Protein AF-A0A9W7L4K6-F1 (afdb_monomer)

Sequence (104 aa):
YALKKFSAYISWRIKSNVEELLSEGQSSDLSTEFLEGAVYWHGVDTLGRPILWENFGAMDFRNFDSARKIRFYILLFEAVYKVMPEGVTQFTVVADSKSLPYAR

InterPro domains:
  IPR001251 CRAL-TRIO lipid binding domain [PF00650] (37-102)
  IPR001251 CRAL-TRIO lipid binding domain [cd00170] (33-102)
  IPR036865 CRAL-TRIO lipid binding domain superfamily [G3DSA:3.40.525.10] (1-103)
  IPR036865 CRAL-TRIO lipid binding domain superfamily [SSF52087] (33-102)

Mean predicted aligned error: 5.85 Å

Organism: NCBI:txid2557542

Foldseek 3Di:
DVVVVVVVVVVVCVVLVLVVLLVCVVDPPLVVVVVLVQWDWDDADPVRAIEIEGEPLSDDPVPDDPSSVVSSVSNRVVVVVVVRPPPDDDHHYDYHCPNPDPDD

Radius of gyration: 15.49 Å; Cα contacts (8 Å, |Δi|>4): 94; chains: 1; bounding box: 44×34×39 Å

Solvent-accessible surface area (backbone atoms only — not comparable to full-atom values): 6311 Å² total; per-residue (Å²): 112,68,66,60,52,53,52,51,50,53,53,47,43,61,76,65,41,46,72,58,48,66,71,50,67,81,48,74,78,64,47,57,61,57,72,53,64,21,53,47,80,63,67,58,49,101,83,66,24,48,25,36,40,33,36,49,59,57,48,64,74,90,78,62,52,66,69,61,50,52,53,53,49,51,54,57,51,58,54,47,64,79,68,50,55,90,96,52,90,60,68,45,7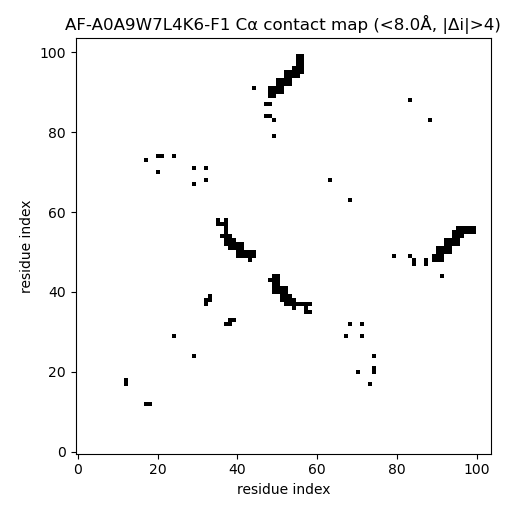9,48,73,46,62,91,56,53,77,78,88,125

Nearest PDB structures (foldseek):
  3pg7-assembly2_B  TM=8.564E-01  e=2.147E-02  Homo sapiens
  3p7z-assembly1_B  TM=7.579E-01  e=1.121E-02  Homo sapiens
  1oiz-assembly2_B  TM=6.206E-01  e=3.612E-02  Homo sapiens
  7wwg-assembly1_A  TM=7.875E-01  e=1.836E-01  Saccharomyces cerevisiae S288C
  6zpd-assembly1_A  TM=5.891E-01  e=1.326E-01  Homo sapiens

Structure (mmCIF, N/CA/C/O backbone):
data_AF-A0A9W7L4K6-F1
#
_entry.id   AF-A0A9W7L4K6-F1
#
loop_
_atom_site.group_PDB
_atom_site.id
_atom_site.type_symbol
_atom_site.label_atom_id
_atom_site.label_alt_id
_atom_site.label_comp_id
_atom_site.label_asym_id
_atom_site.label_entity_id
_atom_site.label_seq_id
_atom_site.pdbx_PDB_ins_code
_atom_site.Cartn_x
_atom_site.Cartn_y
_atom_site.Cartn_z
_atom_site.occupancy
_atom_site.B_iso_or_equiv
_atom_site.auth_seq_id
_atom_site.auth_comp_id
_atom_site.auth_asym_id
_atom_site.auth_atom_id
_atom_site.pdbx_PDB_model_num
ATOM 1 N N . TYR A 1 1 ? 0.138 12.944 20.968 1.00 81.00 1 TYR A N 1
ATOM 2 C CA . TYR A 1 1 ? 0.602 11.891 20.033 1.00 81.00 1 TYR A CA 1
ATOM 3 C C . TYR A 1 1 ? -0.298 11.773 18.801 1.00 81.00 1 TYR A C 1
ATOM 5 O O . TYR A 1 1 ? 0.207 11.968 17.702 1.00 81.00 1 TYR A O 1
ATOM 13 N N . ALA A 1 2 ? -1.611 11.545 18.957 1.00 91.50 2 ALA A N 1
ATOM 14 C CA . ALA A 1 2 ? -2.559 11.435 17.836 1.00 91.50 2 ALA A CA 1
ATOM 15 C C . ALA A 1 2 ? -2.558 12.657 16.893 1.00 91.50 2 ALA A C 1
ATOM 17 O O . ALA A 1 2 ? -2.399 12.491 15.688 1.00 91.50 2 ALA A O 1
ATOM 18 N N . LEU A 1 3 ? -2.601 13.880 17.439 1.00 94.75 3 LEU A N 1
ATOM 19 C CA . LEU A 1 3 ? -2.553 15.122 16.650 1.00 94.75 3 LEU A CA 1
ATOM 20 C C . LEU A 1 3 ? -1.313 15.212 15.741 1.00 94.75 3 LEU A C 1
ATOM 22 O O . LEU A 1 3 ? -1.416 15.601 14.583 1.00 94.75 3 LEU A O 1
ATOM 26 N N . LYS A 1 4 ? -0.143 14.796 16.243 1.00 96.00 4 LYS A N 1
ATOM 27 C CA . LYS A 1 4 ? 1.112 14.803 15.475 1.00 96.00 4 LYS A CA 1
ATOM 28 C C . LYS A 1 4 ? 1.049 13.834 14.294 1.00 96.00 4 LYS A C 1
ATOM 30 O O . LYS A 1 4 ? 1.512 14.171 13.212 1.00 96.00 4 LYS A O 1
ATOM 35 N N . LYS A 1 5 ? 0.462 12.649 14.494 1.00 93.69 5 LYS A N 1
ATOM 36 C CA . LYS A 1 5 ? 0.254 11.676 13.412 1.00 93.69 5 LYS A CA 1
ATOM 37 C C . LYS A 1 5 ? -0.720 12.201 12.366 1.00 93.69 5 LYS A C 1
ATOM 39 O O . LYS A 1 5 ? -0.433 12.102 11.181 1.00 93.69 5 LYS A O 1
ATOM 44 N N . PHE A 1 6 ? -1.827 12.790 12.807 1.00 95.25 6 PHE A N 1
ATOM 45 C CA . PHE A 1 6 ? -2.833 13.344 11.908 1.00 95.25 6 PHE A CA 1
ATOM 46 C C . PHE A 1 6 ? -2.275 14.500 11.067 1.00 95.25 6 PHE A C 1
ATOM 48 O O . PHE A 1 6 ? -2.421 14.508 9.850 1.00 95.25 6 PHE A O 1
ATOM 55 N N . SER A 1 7 ? -1.538 15.422 11.694 1.00 96.62 7 SER A N 1
ATOM 56 C CA . SER A 1 7 ? -0.847 16.503 10.986 1.00 96.62 7 SER A CA 1
ATOM 57 C C . SER A 1 7 ? 0.193 15.970 9.993 1.00 96.62 7 SER A C 1
ATOM 59 O O . SER A 1 7 ? 0.223 16.422 8.853 1.00 96.62 7 SER A O 1
ATOM 61 N N . ALA A 1 8 ? 1.000 14.975 10.378 1.00 96.06 8 ALA A N 1
ATOM 62 C CA . ALA A 1 8 ? 1.972 14.363 9.472 1.00 96.06 8 ALA A CA 1
ATOM 63 C C . ALA A 1 8 ? 1.304 13.678 8.268 1.00 96.06 8 ALA A C 1
ATOM 65 O O . ALA A 1 8 ? 1.794 13.806 7.149 1.00 96.06 8 ALA A O 1
ATOM 66 N N . TYR A 1 9 ? 0.177 12.998 8.490 1.00 92.75 9 TYR A N 1
ATOM 67 C CA . TYR A 1 9 ? -0.612 12.370 7.432 1.00 92.75 9 TYR A CA 1
ATOM 68 C C . TYR A 1 9 ? -1.146 13.397 6.428 1.00 92.75 9 TYR A C 1
ATOM 70 O O . TYR A 1 9 ? -0.938 13.233 5.228 1.00 92.75 9 TYR A O 1
ATOM 78 N N . ILE A 1 10 ? -1.763 14.486 6.905 1.00 94.94 10 ILE A N 1
ATOM 79 C CA . ILE A 1 10 ? -2.260 15.562 6.033 1.00 94.94 10 ILE A CA 1
ATOM 80 C C . ILE A 1 10 ? -1.111 16.184 5.236 1.00 94.94 10 ILE A C 1
ATOM 82 O O . ILE A 1 10 ? -1.205 16.308 4.017 1.00 94.94 10 ILE A O 1
ATOM 86 N N . SER A 1 11 ? -0.004 16.522 5.901 1.00 96.62 11 SER A N 1
ATOM 87 C CA . S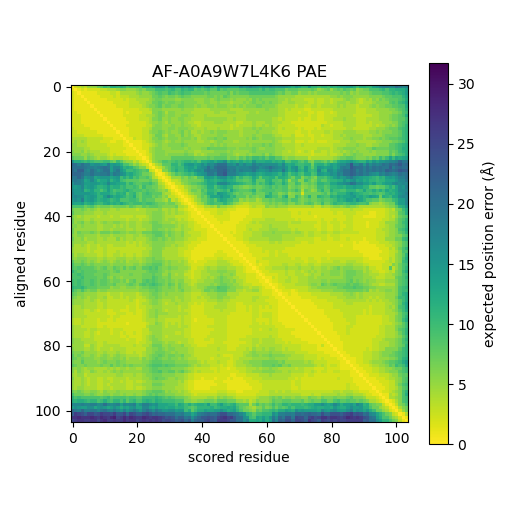ER A 1 11 ? 1.169 17.100 5.236 1.00 96.62 11 SER A CA 1
ATOM 88 C C . SER A 1 11 ? 1.735 16.176 4.159 1.00 96.62 11 SER A C 1
ATOM 90 O O . SER A 1 11 ? 2.130 16.644 3.092 1.00 96.62 11 SER A O 1
ATOM 92 N N . TRP A 1 12 ? 1.763 14.866 4.413 1.00 94.62 12 TRP A N 1
ATOM 93 C CA . TRP A 1 12 ? 2.193 13.885 3.423 1.00 94.62 12 TRP A CA 1
ATOM 94 C C . TRP A 1 12 ? 1.217 13.797 2.244 1.00 94.62 12 TRP A C 1
ATOM 96 O O . TRP A 1 12 ? 1.676 13.855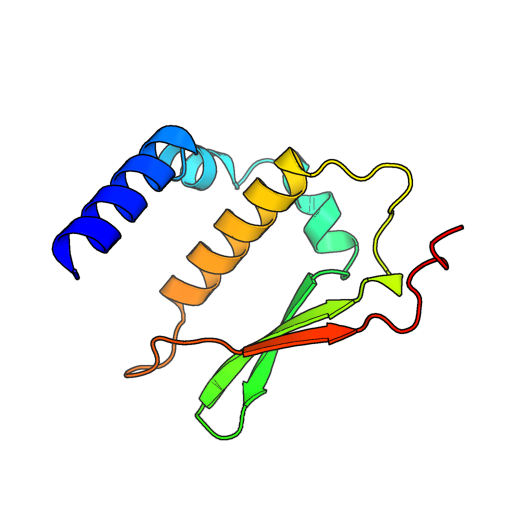 1.109 1.00 94.62 12 TRP A O 1
ATOM 106 N N . ARG A 1 13 ? -0.107 13.759 2.479 1.00 93.50 13 ARG A N 1
ATOM 107 C CA . ARG A 1 13 ? -1.106 13.748 1.391 1.00 93.50 13 ARG A CA 1
ATOM 108 C C . ARG A 1 13 ? -0.966 14.951 0.464 1.00 93.50 13 ARG A C 1
ATOM 110 O O . ARG A 1 13 ? -1.025 14.784 -0.751 1.00 93.50 13 ARG A O 1
ATOM 117 N N . ILE A 1 14 ? -0.765 16.138 1.043 1.00 93.94 14 ILE A N 1
ATOM 118 C CA . ILE A 1 14 ? -0.557 17.379 0.287 1.00 93.94 14 ILE A CA 1
ATOM 119 C C . ILE A 1 14 ? 0.736 17.279 -0.521 1.00 93.94 14 ILE A C 1
ATOM 121 O O . ILE A 1 14 ? 0.720 17.502 -1.721 1.00 93.94 14 ILE A O 1
ATOM 125 N N . LYS A 1 15 ? 1.852 16.893 0.109 1.00 93.38 15 LYS A N 1
ATOM 126 C CA . LYS A 1 15 ? 3.152 16.777 -0.572 1.00 93.38 15 LYS A CA 1
ATOM 127 C C . LYS A 1 15 ? 3.142 15.740 -1.702 1.00 93.38 15 LYS A C 1
ATOM 129 O O . LYS A 1 15 ? 3.854 15.904 -2.687 1.00 93.38 15 LYS A O 1
ATOM 134 N N . SER A 1 16 ? 2.390 14.660 -1.527 1.00 88.06 16 SER A N 1
ATOM 135 C CA . SER A 1 16 ? 2.275 13.568 -2.491 1.00 88.06 16 SER A CA 1
ATOM 136 C C . SER A 1 16 ? 1.193 13.798 -3.550 1.00 88.06 16 SER A C 1
ATOM 138 O O . SER A 1 16 ? 1.004 12.908 -4.372 1.00 88.06 16 SER A O 1
ATOM 140 N N . ASN A 1 17 ? 0.500 14.947 -3.542 1.00 89.81 17 ASN A N 1
ATOM 141 C CA . ASN A 1 17 ? -0.584 15.288 -4.471 1.00 89.81 17 ASN A CA 1
ATOM 142 C C . ASN A 1 17 ? -1.632 14.169 -4.619 1.00 89.81 17 ASN A C 1
ATOM 144 O O . ASN A 1 17 ? -2.073 13.852 -5.720 1.00 89.81 17 ASN A O 1
ATOM 148 N N . VAL A 1 18 ? -2.037 13.545 -3.507 1.00 87.75 18 VAL A N 1
ATOM 149 C CA . VAL A 1 18 ? -2.906 12.352 -3.552 1.00 87.75 18 VAL A CA 1
ATOM 150 C C . VAL A 1 18 ? -4.238 12.628 -4.258 1.00 87.75 18 VAL A C 1
ATOM 152 O O . VAL A 1 18 ? -4.699 11.791 -5.024 1.00 87.75 18 VAL A O 1
ATOM 155 N N . GLU A 1 19 ? -4.839 13.800 -4.049 1.00 87.44 19 GLU A N 1
ATOM 156 C CA . GLU A 1 19 ? -6.118 14.156 -4.686 1.00 87.44 19 GLU A CA 1
ATOM 157 C C . GLU A 1 19 ? -5.994 14.309 -6.210 1.00 87.44 19 GLU A C 1
ATOM 159 O O . GLU A 1 19 ? -6.858 13.847 -6.953 1.00 87.44 19 GLU A O 1
ATOM 164 N N . GLU A 1 20 ? -4.893 14.898 -6.681 1.00 86.31 20 GLU A N 1
ATOM 165 C CA . GLU A 1 20 ? -4.582 15.002 -8.110 1.00 86.31 20 GLU A CA 1
ATOM 166 C C . GLU A 1 20 ? -4.358 13.604 -8.695 1.00 86.31 20 GLU A C 1
ATOM 168 O O . GLU A 1 20 ? -5.027 13.232 -9.655 1.00 86.31 20 GLU A O 1
ATOM 173 N N . LEU A 1 21 ? -3.549 12.769 -8.033 1.00 83.88 21 LEU A N 1
ATOM 174 C CA . LEU A 1 21 ? -3.313 11.381 -8.440 1.00 83.88 21 LEU A CA 1
ATOM 175 C C . LEU A 1 21 ? -4.603 10.560 -8.525 1.00 83.88 21 LEU A C 1
ATOM 177 O O . LEU A 1 21 ? -4.749 9.753 -9.435 1.00 83.88 21 LEU A O 1
ATOM 181 N N . LEU A 1 22 ? -5.549 10.745 -7.602 1.00 81.88 22 LEU A N 1
ATOM 182 C CA . LEU A 1 22 ? -6.837 10.047 -7.636 1.00 81.88 22 LEU A CA 1
ATOM 183 C C . LEU A 1 22 ? -7.717 10.495 -8.807 1.00 81.88 22 LEU A C 1
ATOM 185 O O . LEU A 1 22 ? -8.496 9.692 -9.321 1.00 81.88 22 LEU A O 1
ATOM 189 N N . SER A 1 23 ? -7.589 11.754 -9.230 1.00 79.38 23 SER A N 1
ATOM 190 C CA . SER A 1 23 ? -8.273 12.287 -10.411 1.00 79.38 23 SER A CA 1
ATOM 191 C C . SER A 1 23 ? -7.608 11.845 -11.722 1.00 79.38 23 SER A C 1
ATOM 193 O O . SER A 1 23 ? -8.298 11.545 -12.694 1.00 79.38 23 SER A O 1
ATOM 195 N N . GLU A 1 24 ? -6.278 11.724 -11.721 1.00 69.50 24 GLU A N 1
ATOM 196 C CA . GLU A 1 24 ? -5.453 11.318 -12.864 1.00 69.50 24 GLU A CA 1
ATOM 197 C C . GLU A 1 24 ? -5.325 9.802 -13.015 1.00 69.50 24 GLU A C 1
ATOM 199 O O . GLU A 1 24 ? -5.002 9.326 -14.098 1.00 69.50 24 GLU A O 1
ATOM 204 N N . GLY A 1 25 ? -5.578 9.029 -11.955 1.00 59.28 25 GLY A N 1
ATOM 205 C CA . GLY A 1 25 ? -5.413 7.572 -11.877 1.00 59.28 25 GLY A CA 1
ATOM 206 C C . GLY A 1 25 ? -6.304 6.761 -12.825 1.00 59.28 25 GLY A C 1
ATOM 207 O O . GLY A 1 25 ? -6.295 5.535 -12.775 1.00 59.28 25 GLY A O 1
ATOM 208 N N . GLN A 1 26 ? -7.060 7.434 -13.695 1.00 55.53 26 GLN A N 1
ATOM 209 C CA . GLN A 1 26 ? -7.665 6.861 -14.898 1.00 55.53 26 GLN A CA 1
ATOM 210 C C . GLN A 1 26 ? -6.698 6.811 -16.100 1.00 55.53 26 GLN A C 1
ATOM 212 O O . GLN A 1 26 ? -7.073 6.299 -17.154 1.00 55.53 26 GLN A O 1
ATOM 217 N N . SER A 1 27 ? -5.479 7.351 -15.985 1.00 55.34 27 SER A N 1
ATOM 218 C CA . SER A 1 27 ? -4.501 7.383 -17.073 1.00 55.34 27 SER A CA 1
ATOM 219 C C . SER A 1 27 ? -3.866 6.008 -17.306 1.00 55.34 27 SER A C 1
ATOM 221 O O . SER A 1 27 ? -3.613 5.232 -16.382 1.00 55.34 27 SER A O 1
ATOM 223 N N . SER A 1 28 ? -3.599 5.702 -18.578 1.00 57.53 28 SER A N 1
ATOM 224 C CA . SER A 1 28 ? -3.042 4.429 -19.051 1.00 57.53 28 SER A CA 1
ATOM 225 C C . SER A 1 28 ? -1.695 4.065 -18.429 1.00 57.53 28 SER A C 1
ATOM 227 O O . SER A 1 28 ? -1.311 2.897 -18.452 1.00 57.53 28 SER A O 1
ATOM 229 N N . ASP A 1 29 ? -0.975 5.036 -17.873 1.00 62.00 29 ASP A N 1
ATOM 230 C CA . ASP A 1 29 ? 0.416 4.851 -17.487 1.00 62.00 29 ASP A CA 1
ATOM 231 C C . ASP A 1 29 ? 0.574 3.921 -16.289 1.00 62.00 29 ASP A C 1
ATOM 233 O O . ASP A 1 29 ? 1.511 3.141 -16.296 1.00 62.00 29 ASP A O 1
ATOM 237 N N . LEU A 1 30 ? -0.345 3.899 -15.318 1.00 63.88 30 LEU A N 1
ATOM 238 C CA . LEU A 1 30 ? -0.255 3.007 -14.144 1.00 63.88 30 LEU A CA 1
ATOM 239 C C . LEU A 1 30 ? -0.876 1.617 -14.375 1.00 63.88 30 LEU A C 1
ATOM 241 O O . LEU A 1 30 ? -0.883 0.774 -13.476 1.00 63.88 30 LEU A O 1
ATOM 245 N N . SER A 1 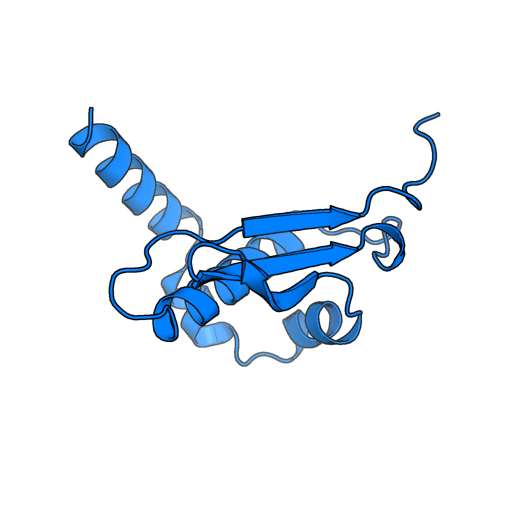31 ? -1.408 1.369 -15.578 1.00 63.25 31 SER A N 1
ATOM 246 C CA . SER A 1 31 ? -2.002 0.079 -15.944 1.00 63.25 31 SER A CA 1
ATOM 247 C C . SER A 1 31 ? -0.954 -1.026 -16.082 1.00 63.25 31 SER A C 1
ATOM 249 O O . SER A 1 31 ? -1.255 -2.182 -15.796 1.00 63.25 31 SER A O 1
ATOM 251 N N . THR A 1 32 ? 0.287 -0.687 -16.442 1.00 64.12 32 THR A N 1
ATOM 252 C CA . THR A 1 32 ? 1.376 -1.662 -16.585 1.00 64.12 32 THR A CA 1
ATOM 253 C C . THR A 1 32 ? 1.670 -2.368 -15.262 1.00 64.12 32 THR A C 1
ATOM 255 O O . THR A 1 32 ? 1.745 -3.592 -15.238 1.00 64.12 32 THR A O 1
ATOM 258 N N . GLU A 1 33 ? 1.719 -1.643 -14.140 1.00 65.69 33 GLU A N 1
ATOM 259 C CA . GLU A 1 33 ? 1.919 -2.253 -12.819 1.00 65.69 33 GLU A CA 1
ATOM 260 C C . GLU A 1 33 ? 0.756 -3.146 -12.382 1.00 65.69 33 GLU A C 1
ATOM 262 O O . GLU A 1 33 ? 0.973 -4.124 -11.664 1.00 65.69 33 GLU A O 1
ATOM 267 N N . PHE A 1 34 ? -0.470 -2.827 -12.807 1.00 65.62 34 PHE A N 1
ATOM 268 C CA . PHE A 1 34 ? -1.620 -3.712 -12.618 1.00 65.62 34 PHE A CA 1
ATOM 269 C C . PHE A 1 34 ? -1.488 -4.988 -13.461 1.00 65.62 34 PHE A C 1
ATOM 271 O O . PHE A 1 34 ? -1.794 -6.077 -12.977 1.00 65.62 34 PHE A O 1
ATOM 278 N N . LEU A 1 35 ? -1.023 -4.866 -14.708 1.00 62.78 35 LEU A N 1
ATOM 279 C CA . LEU A 1 35 ? -0.882 -5.980 -15.651 1.00 62.78 35 LEU A CA 1
ATOM 280 C C . LEU A 1 35 ? 0.256 -6.940 -15.286 1.00 62.78 35 LEU A C 1
ATOM 282 O O . LEU A 1 35 ? 0.147 -8.133 -15.558 1.00 62.78 35 LEU A O 1
ATOM 286 N N . GLU A 1 36 ? 1.316 -6.452 -14.641 1.00 72.00 36 GLU A N 1
ATOM 287 C CA . GLU A 1 36 ? 2.427 -7.286 -14.166 1.00 72.00 36 GLU A CA 1
ATOM 288 C C . GLU A 1 36 ? 1.993 -8.315 -13.109 1.00 72.00 36 GLU A C 1
ATOM 290 O O . GLU A 1 36 ? 2.688 -9.306 -12.890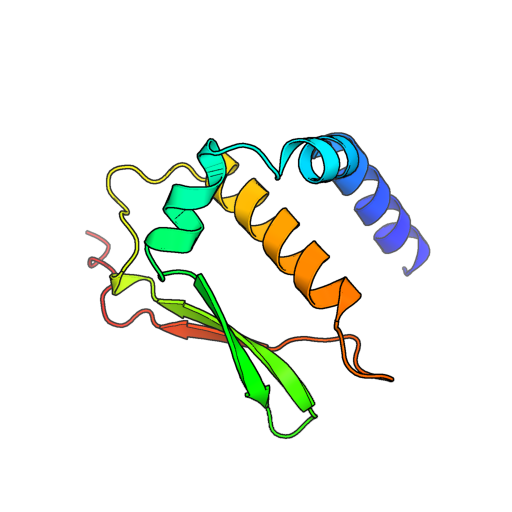 1.00 72.00 36 GLU A O 1
ATOM 295 N N . GLY A 1 37 ? 0.859 -8.101 -12.427 1.00 76.88 37 GLY A N 1
ATOM 296 C CA . GLY A 1 37 ? 0.341 -9.033 -11.420 1.00 76.88 37 GLY A CA 1
ATOM 297 C C . GLY A 1 37 ? 1.257 -9.211 -10.202 1.00 76.88 37 GLY A C 1
ATOM 298 O O . GLY A 1 37 ? 1.030 -10.096 -9.378 1.00 76.88 37 GLY A O 1
ATOM 299 N N . ALA A 1 38 ? 2.288 -8.373 -10.065 1.00 84.94 38 ALA A N 1
ATOM 300 C CA . ALA A 1 38 ? 3.231 -8.424 -8.955 1.00 84.94 38 ALA A CA 1
ATOM 301 C C . ALA A 1 38 ? 2.602 -7.949 -7.639 1.00 84.94 38 ALA A C 1
ATOM 303 O O . ALA A 1 38 ? 3.095 -8.297 -6.573 1.00 84.94 38 ALA A O 1
ATOM 3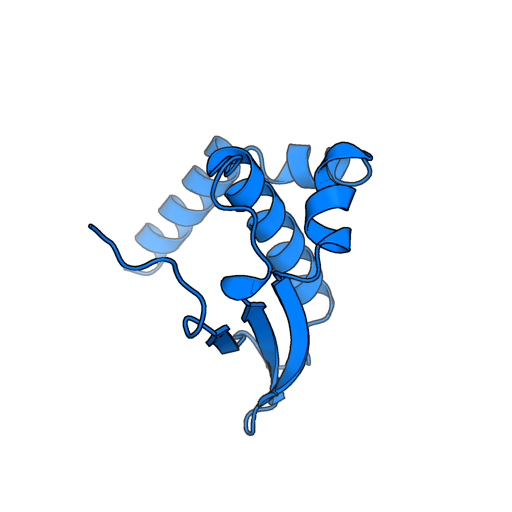04 N N . VAL A 1 39 ? 1.535 -7.146 -7.693 1.00 89.81 39 VAL A N 1
ATOM 305 C CA . VAL A 1 39 ? 0.870 -6.600 -6.506 1.00 89.81 39 VAL A CA 1
ATOM 306 C C . VAL A 1 39 ? -0.641 -6.602 -6.707 1.00 89.81 39 VAL A C 1
ATOM 308 O O . VAL A 1 39 ? -1.127 -5.987 -7.654 1.00 89.81 39 VAL A O 1
ATOM 311 N N . TYR A 1 40 ? -1.394 -7.272 -5.833 1.00 90.31 40 TYR A N 1
ATOM 312 C CA . TYR A 1 40 ? -2.850 -7.385 -5.978 1.00 90.31 40 TYR A CA 1
ATOM 313 C C . TYR A 1 40 ? -3.571 -7.707 -4.665 1.00 90.31 40 TYR A C 1
ATOM 315 O O . TYR A 1 40 ? -3.017 -8.320 -3.755 1.00 90.31 40 TYR A O 1
ATOM 323 N N . TRP A 1 41 ? -4.845 -7.318 -4.576 1.00 92.81 41 TRP A N 1
ATOM 324 C CA . TRP A 1 41 ? -5.733 -7.700 -3.474 1.00 92.81 41 TRP A CA 1
ATOM 325 C C . TRP A 1 41 ? -6.349 -9.073 -3.733 1.00 92.81 41 TRP A C 1
ATOM 327 O O . TRP A 1 41 ? -6.974 -9.276 -4.774 1.00 92.81 41 TRP A O 1
ATOM 337 N N . HIS A 1 42 ? -6.222 -10.006 -2.788 1.00 93.25 42 HIS A N 1
ATOM 338 C CA . HIS A 1 42 ? -6.903 -11.296 -2.886 1.00 93.25 42 HIS A CA 1
ATOM 339 C C . HIS A 1 42 ? -7.095 -11.972 -1.526 1.00 93.25 42 HIS A C 1
ATOM 341 O O . HIS A 1 42 ? -6.135 -12.225 -0.802 1.00 93.25 42 HIS A O 1
ATOM 347 N N . GLY A 1 43 ? -8.340 -12.347 -1.227 1.00 94.81 43 GLY A N 1
ATOM 348 C CA . GLY A 1 43 ? -8.698 -13.051 0.002 1.00 94.81 43 GLY A CA 1
ATOM 349 C C . GLY A 1 43 ? -8.740 -12.158 1.244 1.00 94.81 43 GLY A C 1
ATOM 350 O O . GLY A 1 43 ? -8.531 -10.943 1.189 1.00 94.81 43 GLY A O 1
ATOM 351 N N . VAL A 1 44 ? -9.042 -12.794 2.373 1.00 95.56 44 VAL A N 1
ATOM 352 C CA . VAL A 1 44 ? -9.091 -12.179 3.702 1.00 95.56 44 VAL A CA 1
ATOM 353 C C . VAL A 1 44 ? -8.387 -13.076 4.711 1.00 95.56 44 VAL A C 1
ATOM 355 O O . VAL A 1 44 ? -8.348 -14.296 4.538 1.00 95.56 44 VAL A O 1
ATOM 358 N N . ASP A 1 45 ? -7.825 -12.481 5.758 1.00 95.25 45 ASP A N 1
ATOM 359 C CA . ASP A 1 45 ? -7.256 -13.243 6.868 1.00 95.25 45 ASP A CA 1
ATOM 360 C C . ASP A 1 45 ? -8.333 -13.726 7.859 1.00 95.25 45 ASP A C 1
ATOM 362 O O . ASP A 1 45 ? -9.533 -13.491 7.692 1.00 95.25 45 ASP A O 1
ATOM 366 N N . THR A 1 46 ? -7.907 -14.411 8.923 1.00 94.69 46 THR A N 1
ATOM 367 C CA . THR A 1 46 ? -8.802 -14.950 9.963 1.00 94.69 46 THR A CA 1
ATOM 368 C C . THR A 1 46 ? -9.553 -13.878 10.757 1.00 94.69 46 THR A C 1
ATOM 370 O O . THR A 1 46 ? -10.467 -14.211 11.508 1.00 94.69 46 THR A O 1
ATOM 373 N N . LEU A 1 47 ? -9.190 -12.603 10.600 1.00 94.25 47 LEU A N 1
ATOM 374 C CA . LEU A 1 47 ? -9.827 -11.449 11.230 1.00 94.25 47 LEU A CA 1
ATOM 375 C C . LEU A 1 47 ? -10.664 -10.635 10.229 1.00 94.25 47 LEU A C 1
ATOM 377 O O . LEU A 1 47 ? -11.102 -9.534 10.560 1.00 94.25 47 LEU A O 1
ATOM 381 N N . GLY A 1 48 ? -10.881 -11.155 9.015 1.00 93.62 48 GLY A N 1
ATOM 382 C CA . GLY A 1 48 ? -11.665 -10.498 7.969 1.00 93.62 48 GLY A CA 1
ATOM 383 C C . GLY A 1 48 ? -10.945 -9.330 7.294 1.00 93.62 48 GLY A C 1
ATOM 384 O O . GLY A 1 48 ? -11.589 -8.524 6.623 1.00 93.62 48 GLY A O 1
ATOM 385 N N . ARG A 1 49 ? -9.623 -9.206 7.464 1.00 95.44 49 ARG A N 1
ATOM 386 C CA . ARG A 1 49 ? -8.840 -8.115 6.873 1.00 95.44 49 ARG A CA 1
ATOM 387 C C . ARG A 1 49 ? -8.464 -8.468 5.436 1.00 95.44 49 ARG A C 1
ATOM 389 O O . ARG A 1 49 ? -7.955 -9.571 5.223 1.00 95.44 49 ARG A O 1
ATOM 396 N N . PRO A 1 50 ? -8.651 -7.564 4.460 1.00 96.19 50 PRO A N 1
ATOM 397 C CA . PRO A 1 50 ? -8.184 -7.786 3.095 1.00 96.19 50 PRO A CA 1
ATOM 398 C C . PRO A 1 50 ? -6.683 -8.080 3.055 1.00 96.19 50 PRO A C 1
ATOM 400 O O . PRO A 1 50 ? -5.911 -7.451 3.786 1.00 96.19 50 PRO A O 1
ATOM 403 N N . ILE A 1 51 ? -6.268 -9.014 2.196 1.00 96.31 51 ILE A N 1
ATOM 404 C CA . ILE A 1 51 ? -4.854 -9.356 2.014 1.00 96.31 51 ILE A CA 1
ATOM 405 C C . ILE A 1 51 ? -4.330 -8.741 0.717 1.00 96.31 51 ILE A C 1
ATOM 407 O O . ILE A 1 51 ? -4.851 -9.005 -0.370 1.00 96.31 51 ILE A O 1
ATOM 411 N N . LEU A 1 52 ? -3.275 -7.940 0.845 1.00 95.50 52 LEU A N 1
ATOM 412 C CA . LEU A 1 52 ? -2.438 -7.503 -0.259 1.00 95.50 52 LEU A CA 1
ATOM 413 C C . LEU A 1 52 ? -1.329 -8.526 -0.477 1.00 95.50 52 LEU A C 1
ATOM 415 O O . LEU A 1 52 ? -0.532 -8.775 0.428 1.00 95.50 52 LEU A O 1
ATOM 419 N N . TRP A 1 53 ? -1.249 -9.066 -1.682 1.00 93.56 53 TRP A N 1
ATOM 420 C CA . TRP A 1 53 ? -0.156 -9.921 -2.116 1.00 93.56 53 TRP A CA 1
ATOM 421 C C . TRP A 1 53 ? 0.869 -9.095 -2.874 1.00 93.56 53 TRP A C 1
ATOM 423 O O . TRP A 1 53 ? 0.508 -8.341 -3.775 1.00 93.56 53 TRP A O 1
ATOM 433 N N . GLU A 1 54 ? 2.139 -9.264 -2.528 1.00 91.94 54 GLU A N 1
ATOM 434 C CA . GLU A 1 54 ? 3.281 -8.687 -3.228 1.00 91.94 54 GLU A CA 1
ATOM 435 C C . GLU A 1 54 ? 4.241 -9.816 -3.612 1.00 91.94 54 GLU A C 1
ATOM 437 O O . GLU A 1 54 ? 4.866 -10.442 -2.760 1.00 91.94 54 GLU A O 1
ATOM 442 N N . ASN A 1 55 ? 4.334 -10.116 -4.903 1.00 89.00 55 ASN A N 1
ATOM 443 C CA . ASN A 1 55 ? 5.248 -11.103 -5.458 1.00 89.00 55 ASN A CA 1
ATOM 444 C C . ASN A 1 55 ? 6.442 -10.386 -6.085 1.00 89.00 55 ASN A C 1
ATOM 446 O O . ASN A 1 55 ? 6.393 -9.948 -7.237 1.00 89.00 55 ASN A O 1
ATOM 450 N N . PHE A 1 56 ? 7.545 -10.316 -5.342 1.00 85.88 56 PHE A N 1
ATOM 451 C CA . PHE A 1 56 ? 8.759 -9.681 -5.838 1.00 85.88 56 PHE A CA 1
ATOM 452 C C . PHE A 1 56 ? 9.373 -10.425 -7.029 1.00 85.88 56 PHE A C 1
ATOM 454 O O . PHE A 1 56 ? 10.033 -9.810 -7.85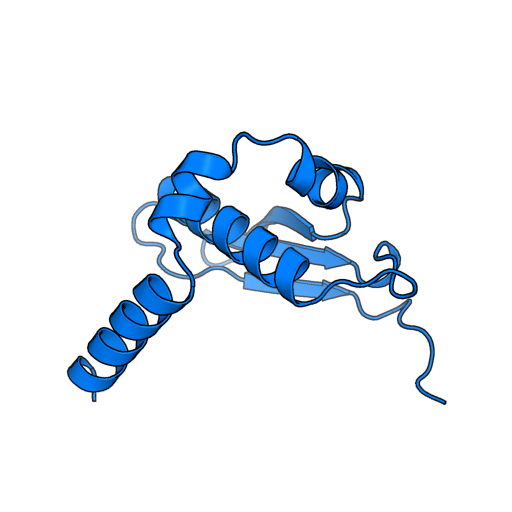5 1.00 85.88 56 PHE A O 1
ATOM 461 N N . GLY A 1 57 ? 9.125 -11.729 -7.180 1.00 82.81 57 GLY A N 1
ATOM 462 C CA . GLY A 1 57 ? 9.612 -12.493 -8.331 1.00 82.81 57 GLY A CA 1
ATOM 463 C C . GLY A 1 57 ? 9.005 -12.099 -9.670 1.00 82.81 57 GLY A C 1
ATOM 464 O O . GLY A 1 57 ? 9.614 -12.352 -10.705 1.00 82.81 57 GLY A O 1
ATOM 465 N N . ALA A 1 58 ? 7.820 -11.491 -9.650 1.00 81.56 58 ALA A N 1
ATOM 466 C CA . ALA A 1 58 ? 7.145 -10.989 -10.842 1.00 81.56 58 ALA A CA 1
ATOM 467 C C . ALA A 1 58 ? 7.496 -9.522 -11.152 1.00 81.56 58 ALA A C 1
ATOM 469 O O . ALA A 1 58 ? 7.047 -8.992 -12.162 1.00 81.56 58 ALA A O 1
ATOM 470 N N . MET A 1 59 ? 8.277 -8.858 -10.293 1.00 81.12 59 MET A N 1
ATOM 471 C CA . MET A 1 59 ? 8.599 -7.441 -10.430 1.00 81.12 59 MET A CA 1
ATOM 472 C C . MET A 1 59 ? 9.841 -7.233 -11.304 1.00 81.12 59 MET A C 1
ATOM 474 O O . MET A 1 59 ? 10.881 -7.861 -11.085 1.00 81.12 59 MET A O 1
ATOM 478 N N . ASP 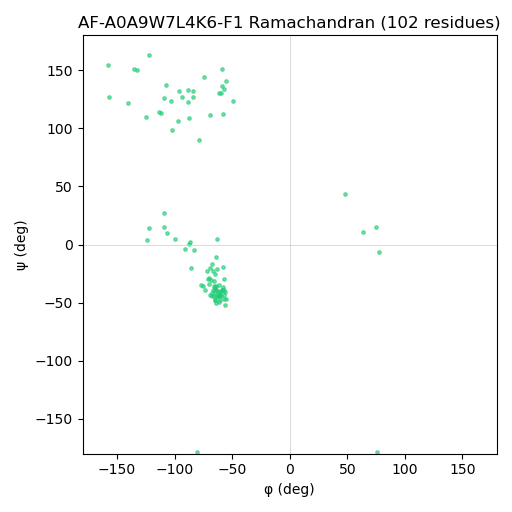A 1 60 ? 9.772 -6.303 -12.261 1.00 80.81 60 ASP A N 1
ATOM 479 C CA . ASP A 1 60 ? 10.950 -5.894 -13.030 1.00 80.81 60 ASP A CA 1
ATOM 480 C C . ASP A 1 60 ? 11.827 -4.928 -12.222 1.00 80.81 60 ASP A C 1
ATOM 482 O O . ASP A 1 60 ? 11.708 -3.704 -12.289 1.00 80.81 60 ASP A O 1
ATOM 486 N N . PHE A 1 61 ? 12.765 -5.494 -11.464 1.00 81.00 61 PHE A N 1
ATOM 487 C CA . PHE A 1 61 ? 13.733 -4.704 -10.706 1.00 81.00 61 PHE A CA 1
ATOM 488 C C . PHE A 1 61 ? 14.735 -3.931 -11.572 1.00 81.00 61 PHE A C 1
ATOM 490 O O . PHE A 1 61 ? 15.395 -3.029 -11.060 1.00 81.00 61 PHE A O 1
ATOM 497 N N . ARG A 1 62 ? 14.895 -4.263 -12.862 1.00 82.62 62 ARG A N 1
ATOM 498 C CA . ARG A 1 62 ? 15.876 -3.585 -13.728 1.00 82.62 62 ARG A CA 1
ATOM 499 C C . ARG A 1 62 ? 15.401 -2.200 -14.139 1.00 82.62 62 ARG A C 1
ATOM 501 O O . ARG A 1 62 ? 16.220 -1.292 -14.232 1.00 82.62 62 ARG A O 1
ATOM 508 N N . ASN A 1 63 ? 14.097 -2.048 -14.346 1.00 81.00 63 ASN A N 1
ATOM 509 C CA . ASN A 1 63 ? 13.455 -0.791 -14.728 1.00 81.00 63 ASN A CA 1
ATOM 510 C C . ASN A 1 63 ? 12.621 -0.198 -13.580 1.00 81.00 63 ASN A C 1
ATOM 512 O O . ASN A 1 63 ? 11.639 0.505 -13.811 1.00 81.00 63 ASN A O 1
ATOM 516 N N . PHE A 1 64 ? 12.994 -0.496 -12.332 1.00 82.50 64 PHE A N 1
ATOM 517 C CA . PHE A 1 64 ? 12.206 -0.119 -11.165 1.00 82.50 64 PHE A CA 1
ATOM 518 C C . PHE A 1 64 ? 12.219 1.395 -10.914 1.00 82.50 64 PHE A C 1
ATOM 520 O O . PHE A 1 64 ? 13.225 1.964 -10.485 1.00 82.50 64 PHE A O 1
ATOM 527 N N . ASP A 1 65 ? 11.067 2.036 -11.108 1.00 86.44 65 ASP A N 1
ATOM 528 C CA . ASP A 1 65 ? 10.818 3.417 -10.697 1.00 86.44 65 ASP A CA 1
ATOM 529 C C . ASP A 1 65 ? 10.089 3.439 -9.346 1.00 86.44 65 ASP A C 1
ATOM 531 O O . ASP A 1 65 ? 8.892 3.156 -9.233 1.00 86.44 65 ASP A O 1
ATOM 535 N N . SER A 1 66 ? 10.826 3.808 -8.298 1.00 85.38 66 SER A N 1
ATOM 536 C CA . SER A 1 66 ? 10.296 3.864 -6.935 1.00 85.38 66 SER A CA 1
ATOM 537 C C . SER A 1 66 ? 9.210 4.928 -6.755 1.00 85.38 66 SER A C 1
ATOM 539 O O . SER A 1 66 ? 8.250 4.695 -6.019 1.00 85.38 66 SER A O 1
ATOM 541 N N . ALA A 1 67 ? 9.312 6.077 -7.429 1.00 85.69 67 ALA A N 1
ATOM 542 C CA . ALA A 1 67 ? 8.328 7.148 -7.314 1.00 85.69 67 ALA A CA 1
ATOM 543 C C . ALA A 1 67 ? 7.008 6.729 -7.962 1.00 85.69 67 ALA A C 1
ATOM 545 O O . ALA A 1 67 ? 5.935 6.909 -7.378 1.00 85.69 67 ALA A O 1
ATOM 546 N N . ARG A 1 68 ? 7.097 6.104 -9.138 1.00 83.94 68 ARG A N 1
ATOM 547 C CA . ARG A 1 68 ? 5.948 5.537 -9.840 1.00 83.94 68 ARG A CA 1
ATOM 548 C C . ARG A 1 68 ? 5.292 4.415 -9.029 1.00 83.94 68 ARG A C 1
ATOM 550 O O . ARG A 1 68 ? 4.077 4.440 -8.829 1.00 83.94 68 ARG A O 1
ATOM 557 N N . LYS A 1 69 ? 6.085 3.521 -8.426 1.00 85.00 69 LYS A N 1
ATOM 558 C CA . LYS A 1 69 ? 5.563 2.447 -7.569 1.00 85.00 69 LYS A CA 1
ATOM 559 C C . LYS A 1 69 ? 4.869 2.972 -6.310 1.00 85.00 69 LYS A C 1
ATOM 561 O O . LYS A 1 69 ? 3.817 2.460 -5.938 1.00 85.00 69 LYS A O 1
ATOM 566 N N . ILE A 1 70 ? 5.403 4.020 -5.676 1.00 87.69 70 ILE A N 1
ATOM 567 C CA . ILE A 1 70 ? 4.741 4.681 -4.540 1.00 87.69 70 ILE A CA 1
ATOM 568 C C . ILE A 1 70 ? 3.372 5.228 -4.964 1.00 87.69 70 ILE A C 1
ATOM 570 O O . ILE A 1 70 ? 2.397 5.016 -4.249 1.00 87.69 70 ILE A O 1
ATOM 574 N N . ARG A 1 71 ? 3.265 5.883 -6.129 1.00 87.31 71 ARG A N 1
ATOM 575 C CA . ARG A 1 71 ? 1.977 6.383 -6.649 1.00 87.31 71 ARG A CA 1
ATOM 576 C C . ARG A 1 71 ? 0.982 5.251 -6.896 1.00 87.31 71 ARG A C 1
ATOM 578 O O . ARG A 1 71 ? -0.167 5.358 -6.476 1.00 87.31 71 ARG A O 1
ATOM 585 N N . PHE A 1 72 ? 1.435 4.152 -7.494 1.00 86.81 72 PHE A N 1
ATOM 586 C CA . PHE A 1 72 ? 0.625 2.946 -7.663 1.00 86.81 72 PHE A CA 1
ATOM 587 C C . PHE A 1 72 ? 0.101 2.414 -6.315 1.00 86.81 72 PHE A C 1
ATOM 589 O O . PHE A 1 72 ? -1.096 2.170 -6.175 1.00 86.81 72 PHE A O 1
ATOM 596 N N . TYR A 1 73 ? 0.958 2.316 -5.290 1.00 89.88 73 TYR A N 1
ATOM 597 C CA . TYR A 1 73 ? 0.545 1.897 -3.945 1.00 89.88 73 TYR A CA 1
ATOM 598 C C . TYR A 1 73 ? -0.498 2.826 -3.323 1.00 89.88 73 TYR A C 1
ATOM 600 O O . TYR A 1 73 ? -1.453 2.346 -2.717 1.00 89.88 73 TYR A O 1
ATOM 608 N N . ILE A 1 74 ? -0.347 4.143 -3.491 1.00 90.00 74 ILE A N 1
ATOM 609 C CA . ILE A 1 74 ? -1.331 5.123 -3.014 1.00 90.00 74 ILE A CA 1
ATOM 610 C C . ILE A 1 74 ? -2.706 4.817 -3.612 1.00 90.00 74 ILE A C 1
ATOM 612 O O . ILE A 1 74 ? -3.665 4.654 -2.862 1.00 90.00 74 ILE A O 1
ATOM 616 N N . LEU A 1 75 ? -2.799 4.665 -4.936 1.00 87.69 75 LEU A N 1
ATOM 617 C CA . LEU A 1 75 ? -4.067 4.346 -5.601 1.00 87.69 75 LEU A CA 1
ATOM 618 C C . LEU A 1 75 ? -4.653 3.016 -5.121 1.00 87.69 75 LEU A C 1
ATOM 620 O O . LEU A 1 75 ? -5.853 2.917 -4.868 1.00 87.69 75 LEU A O 1
ATOM 624 N N . LEU A 1 76 ? -3.804 2.003 -4.959 1.00 89.50 76 LEU A N 1
ATOM 625 C CA . LEU A 1 76 ? -4.215 0.672 -4.533 1.00 89.50 76 LEU A CA 1
ATOM 626 C C . LEU A 1 76 ? -4.772 0.663 -3.097 1.00 89.50 76 LEU A C 1
ATOM 628 O O . LEU A 1 76 ? -5.758 -0.028 -2.822 1.00 89.50 76 LEU A O 1
ATOM 632 N N . PHE A 1 77 ? -4.177 1.449 -2.193 1.00 91.12 77 PHE A N 1
ATOM 633 C CA . PHE A 1 77 ? -4.651 1.613 -0.816 1.00 91.12 77 PHE A CA 1
ATOM 634 C C . PHE A 1 77 ? -5.925 2.459 -0.726 1.00 91.12 77 PHE A C 1
ATOM 636 O O . PHE A 1 77 ? -6.840 2.125 0.026 1.00 91.12 77 PHE A O 1
ATOM 643 N N . GLU A 1 78 ? -6.028 3.521 -1.519 1.00 90.00 78 GLU A N 1
ATOM 644 C CA . GLU A 1 78 ? -7.249 4.327 -1.602 1.00 90.00 78 GLU A CA 1
ATOM 645 C C . GLU A 1 78 ? -8.425 3.510 -2.159 1.00 90.00 78 GLU A C 1
ATOM 647 O O . GLU A 1 78 ? -9.561 3.652 -1.702 1.00 90.00 78 GLU A O 1
ATOM 652 N N . ALA A 1 79 ? -8.160 2.605 -3.107 1.00 88.44 79 ALA A N 1
ATOM 653 C CA . ALA A 1 79 ? -9.167 1.699 -3.648 1.00 88.44 79 ALA A CA 1
ATOM 654 C C . ALA A 1 79 ? -9.684 0.714 -2.590 1.00 88.44 79 ALA A C 1
ATOM 656 O O . ALA A 1 79 ? -10.899 0.590 -2.436 1.00 88.44 79 ALA A O 1
ATOM 657 N N . VAL A 1 80 ? -8.797 0.054 -1.828 1.00 90.94 80 VAL A N 1
ATOM 658 C CA . VAL A 1 80 ? -9.244 -0.899 -0.795 1.00 90.94 80 VAL A CA 1
ATOM 659 C C . VAL A 1 80 ? -10.014 -0.202 0.317 1.00 90.94 80 VAL A C 1
ATOM 661 O O . VAL A 1 80 ? -11.003 -0.744 0.795 1.00 90.94 80 VAL A O 1
ATOM 664 N N . TYR A 1 81 ? -9.617 1.019 0.693 1.00 90.44 81 TYR A N 1
ATOM 665 C CA . TYR A 1 81 ? -10.287 1.772 1.751 1.00 90.44 81 TYR A CA 1
ATOM 666 C C . TYR A 1 81 ? -11.776 1.998 1.450 1.00 90.44 81 TYR A C 1
ATOM 668 O O . TYR A 1 81 ? -12.605 1.899 2.351 1.00 90.44 81 TYR A O 1
ATOM 676 N N . LYS A 1 82 ? -12.135 2.214 0.177 1.00 89.44 82 LYS A N 1
ATOM 677 C CA . LYS A 1 82 ? -13.530 2.396 -0.265 1.00 89.44 82 LYS A CA 1
ATOM 678 C C . LYS A 1 82 ? -14.383 1.130 -0.168 1.00 89.44 82 LYS A C 1
ATOM 680 O O . LYS A 1 82 ? -15.605 1.233 -0.182 1.00 89.44 82 LYS A O 1
ATOM 685 N N . VAL A 1 83 ? -13.755 -0.043 -0.106 1.00 89.38 83 VAL A N 1
ATOM 686 C CA . VAL A 1 83 ? -14.425 -1.355 -0.098 1.00 89.38 83 VAL A CA 1
ATOM 687 C C . VAL A 1 83 ? -14.079 -2.184 1.141 1.00 89.38 83 VAL A C 1
ATOM 689 O O . VAL A 1 83 ? -14.331 -3.388 1.170 1.00 89.38 83 VAL A O 1
ATOM 692 N N . MET A 1 84 ? -13.496 -1.556 2.166 1.00 92.25 84 MET A N 1
ATOM 693 C CA . MET A 1 84 ? -13.208 -2.208 3.441 1.00 92.25 84 MET A CA 1
ATOM 694 C C . MET A 1 84 ? -14.505 -2.746 4.067 1.00 92.25 84 MET A C 1
ATOM 696 O O . MET A 1 84 ? -15.508 -2.027 4.088 1.00 92.25 84 MET A O 1
ATOM 700 N N . PRO A 1 85 ? -14.501 -3.977 4.610 1.00 90.50 85 PRO A N 1
ATOM 701 C CA . PRO A 1 85 ? -15.637 -4.487 5.367 1.00 90.50 85 PRO A CA 1
ATOM 702 C C . PRO A 1 85 ? -15.965 -3.593 6.570 1.00 90.50 85 PRO A C 1
ATOM 704 O O . PRO A 1 85 ? -15.083 -2.963 7.159 1.00 90.50 85 PRO A O 1
ATOM 707 N N . GLU A 1 86 ? -17.236 -3.562 6.969 1.00 92.00 86 GLU A N 1
ATOM 708 C CA . GLU A 1 86 ? -17.671 -2.774 8.122 1.00 92.00 86 GLU A CA 1
ATOM 709 C C . GLU A 1 86 ? -16.899 -3.173 9.393 1.00 92.00 86 GLU A C 1
ATOM 711 O O . GLU A 1 86 ? -16.700 -4.352 9.686 1.00 92.00 86 GLU A O 1
ATOM 716 N N . GLY A 1 87 ? -16.419 -2.176 10.141 1.00 93.00 87 GLY A N 1
ATOM 717 C CA . GLY A 1 87 ? -15.618 -2.388 11.351 1.00 93.00 87 GLY A CA 1
ATOM 718 C C . GLY A 1 87 ? -14.152 -2.774 11.106 1.00 93.00 87 GLY A C 1
ATOM 719 O O . GLY A 1 87 ? -13.368 -2.795 12.058 1.00 93.00 87 GLY A O 1
ATOM 720 N N . VAL A 1 88 ? -13.738 -3.015 9.857 1.00 93.94 88 VAL A N 1
ATOM 721 C CA . VAL A 1 88 ? -12.347 -3.324 9.501 1.00 93.94 88 VAL A CA 1
ATOM 722 C C . VAL A 1 88 ? -11.605 -2.046 9.107 1.00 93.94 88 VAL A C 1
ATOM 724 O O . VAL A 1 88 ? -12.027 -1.287 8.243 1.00 93.94 88 VAL A O 1
ATOM 727 N N . THR A 1 89 ? -10.463 -1.801 9.752 1.00 92.75 89 THR A N 1
ATOM 728 C CA . THR A 1 89 ? -9.620 -0.605 9.522 1.00 92.75 89 THR A CA 1
ATOM 729 C C . THR A 1 89 ? -8.180 -0.947 9.145 1.00 92.75 89 THR A C 1
ATOM 731 O O . THR A 1 89 ? -7.331 -0.066 9.020 1.00 92.75 89 THR A O 1
ATOM 734 N N . GLN A 1 90 ? -7.886 -2.238 8.997 1.00 94.69 90 GLN A N 1
ATOM 735 C CA . GLN A 1 90 ? -6.551 -2.767 8.762 1.00 94.69 90 GLN A CA 1
ATOM 736 C C . GLN A 1 90 ? -6.600 -3.762 7.611 1.00 94.69 90 GLN A C 1
ATOM 738 O O . GLN A 1 90 ? -7.598 -4.451 7.419 1.00 94.69 90 GLN A O 1
ATOM 743 N N . PHE A 1 91 ? -5.495 -3.859 6.890 1.00 95.88 91 PHE A N 1
ATOM 744 C CA . PHE A 1 91 ? -5.245 -4.904 5.910 1.00 95.88 91 PHE A CA 1
ATOM 745 C C . PHE A 1 91 ? -3.965 -5.650 6.279 1.00 95.88 91 PHE A C 1
ATOM 747 O O . PHE A 1 91 ? -3.146 -5.157 7.062 1.00 95.88 91 PHE A O 1
ATOM 754 N N . THR A 1 92 ? -3.801 -6.829 5.698 1.00 96.06 92 THR A N 1
ATOM 755 C CA . THR A 1 92 ? -2.614 -7.665 5.862 1.00 96.06 92 THR A CA 1
ATOM 756 C C . THR A 1 92 ? -1.802 -7.619 4.573 1.00 96.06 92 THR A C 1
ATOM 758 O O . THR A 1 92 ? -2.366 -7.664 3.486 1.00 96.06 92 THR A O 1
ATOM 761 N N . VAL A 1 93 ? -0.478 -7.507 4.682 1.00 95.56 93 VAL A N 1
ATOM 762 C CA . VAL A 1 93 ? 0.435 -7.573 3.531 1.00 95.56 93 VAL A CA 1
ATOM 763 C C . VAL A 1 93 ? 1.200 -8.884 3.599 1.00 95.56 93 VAL A C 1
ATOM 765 O O . VAL A 1 93 ? 1.828 -9.182 4.616 1.00 95.56 93 VAL A O 1
ATOM 768 N N . VAL A 1 94 ? 1.151 -9.655 2.518 1.00 95.06 94 VAL A N 1
ATOM 769 C CA . VAL A 1 94 ? 1.944 -10.867 2.326 1.00 95.06 94 VAL A CA 1
ATOM 770 C C . VAL A 1 94 ? 2.917 -10.609 1.191 1.00 95.06 94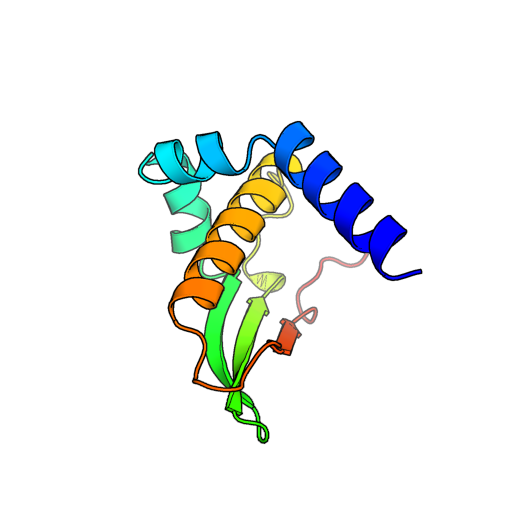 VAL A C 1
ATOM 772 O O . VAL A 1 94 ? 2.509 -10.431 0.046 1.00 95.06 94 VAL A O 1
ATOM 775 N N . ALA A 1 95 ? 4.203 -10.595 1.523 1.00 92.44 95 ALA A N 1
ATOM 776 C CA . ALA A 1 95 ? 5.263 -10.319 0.570 1.00 92.44 95 ALA A CA 1
ATOM 777 C C . ALA A 1 95 ? 6.100 -11.585 0.328 1.00 92.44 95 ALA A C 1
ATOM 779 O O . ALA A 1 95 ? 6.780 -12.071 1.235 1.00 92.44 95 ALA A O 1
ATOM 780 N N . ASP A 1 96 ? 6.031 -12.129 -0.887 1.00 89.94 96 ASP A N 1
ATOM 781 C CA . ASP A 1 96 ? 6.838 -13.264 -1.331 1.00 89.94 96 ASP A CA 1
ATOM 782 C C . ASP A 1 96 ? 8.173 -12.772 -1.897 1.00 89.94 96 ASP A C 1
ATOM 784 O O . ASP A 1 96 ? 8.257 -12.185 -2.979 1.00 89.94 96 ASP A O 1
ATOM 788 N N . SER A 1 97 ? 9.232 -13.031 -1.135 1.00 84.81 97 SER A N 1
ATOM 789 C CA . SER A 1 97 ? 10.613 -12.650 -1.423 1.00 84.81 97 SER A CA 1
ATOM 790 C C . SER A 1 97 ? 11.460 -13.778 -2.015 1.00 84.81 97 SER A C 1
ATOM 792 O O . SER A 1 97 ? 12.657 -13.588 -2.234 1.00 84.81 97 SER A O 1
ATOM 794 N N . LYS A 1 98 ? 10.874 -14.946 -2.308 1.00 79.69 98 LYS A N 1
ATOM 795 C CA . LYS A 1 98 ? 11.608 -16.155 -2.720 1.00 79.69 98 LYS A CA 1
ATOM 796 C C . LYS A 1 98 ? 12.487 -15.963 -3.961 1.00 79.69 98 LYS A C 1
ATOM 798 O O . LYS A 1 98 ? 13.507 -16.634 -4.095 1.00 79.69 98 LYS A O 1
ATOM 803 N N . SER A 1 99 ? 12.092 -15.063 -4.855 1.00 73.31 99 SER A N 1
ATOM 804 C CA . SER A 1 99 ? 12.750 -14.827 -6.146 1.00 73.31 99 SER A CA 1
ATOM 805 C C . SER A 1 99 ? 13.502 -13.496 -6.202 1.00 73.31 99 SER A C 1
ATOM 807 O O . SER A 1 99 ? 13.842 -13.030 -7.290 1.00 73.31 99 SER A O 1
ATOM 809 N N . LEU A 1 100 ? 13.752 -12.861 -5.052 1.00 71.12 100 LEU A N 1
ATOM 810 C CA . LEU A 1 100 ? 14.590 -11.669 -5.018 1.00 71.12 100 LEU A CA 1
ATOM 811 C C . LEU A 1 100 ? 16.002 -12.025 -5.507 1.00 71.12 100 LEU A C 1
ATOM 813 O O . LEU A 1 100 ? 16.586 -13.003 -5.027 1.00 71.12 100 LEU A O 1
ATOM 817 N N . PRO A 1 101 ? 16.579 -11.257 -6.449 1.00 65.50 101 PRO A N 1
ATOM 818 C CA . PRO A 1 101 ? 17.967 -11.456 -6.828 1.00 65.50 101 PRO A CA 1
ATOM 819 C C . PRO A 1 101 ? 18.839 -11.259 -5.584 1.00 65.50 101 PRO A C 1
ATOM 821 O O . PRO A 1 101 ? 18.686 -10.270 -4.867 1.00 65.50 101 PRO A O 1
ATOM 824 N N . TYR A 1 102 ? 19.737 -12.211 -5.312 1.00 58.41 102 TYR A N 1
ATOM 825 C CA . TYR A 1 102 ? 20.713 -12.084 -4.230 1.00 58.41 102 TYR A CA 1
ATOM 826 C C . TYR A 1 102 ? 21.414 -10.726 -4.341 1.00 58.41 102 TYR A C 1
ATOM 828 O O . TYR A 1 102 ? 22.011 -10.426 -5.378 1.00 58.41 102 TYR A O 1
ATOM 836 N N . ALA A 1 103 ? 21.348 -9.928 -3.273 1.00 54.41 103 ALA A N 1
ATOM 837 C CA . ALA A 1 103 ? 22.199 -8.758 -3.126 1.00 54.41 103 ALA A CA 1
ATOM 838 C C . ALA A 1 103 ? 23.657 -9.242 -3.195 1.00 54.41 103 ALA A C 1
ATOM 840 O O . ALA A 1 103 ? 24.086 -10.024 -2.344 1.00 54.41 103 ALA A O 1
ATOM 841 N N . ARG A 1 104 ? 24.368 -8.862 -4.259 1.00 41.59 104 ARG A N 1
ATOM 842 C CA . ARG A 1 104 ? 25.823 -9.009 -4.353 1.00 41.59 104 ARG A CA 1
ATOM 843 C C . ARG A 1 104 ? 26.492 -7.789 -3.751 1.00 41.59 104 ARG A C 1
ATOM 845 O O . ARG A 1 104 ? 25.969 -6.679 -3.993 1.00 41.59 104 ARG A O 1
#

pLDDT: mean 84.78, std 12.06, range [41.59, 96.62]

Secondary structure (DSSP, 8-state):
-HHHHHHHHHHHHHHTTHHHHHHHTTSGGGHHHHHT-SEEEEEE-TTSPEEEEEEGGGS-GGG--HHHHHHHHHHHHHHHHTTPPTT----EEEEE-TTPPP--